Protein AF-0000000072572462 (afdb_homodimer)

Solvent-accessible surface area (backbone atoms only — not comparable to full-atom values): 9452 Å² total; per-residue (Å²): 130,77,87,57,52,70,67,59,53,49,48,51,52,50,42,37,51,51,48,55,50,46,50,53,38,51,75,69,57,54,57,63,70,60,51,45,51,53,52,50,52,44,39,50,51,51,51,51,49,49,51,48,55,39,50,52,53,48,50,50,45,71,67,38,83,78,53,85,55,40,66,61,53,48,51,51,39,51,49,62,68,60,62,120,132,77,87,56,54,70,68,59,53,49,50,51,53,49,44,37,51,51,50,54,52,46,50,52,39,50,76,70,58,54,57,64,71,59,51,45,52,53,52,50,52,45,40,50,52,50,50,51,50,46,51,48,54,38,50,52,53,49,50,50,44,71,68,39,84,79,52,84,54,40,64,61,54,47,52,51,38,52,49,64,66,59,61,120

Sequence (168 aa):
MKKYDKKMKNRLKRATGQLTGILKMMESGEECIDVVTQLTAVRSSLDSLIGLIVAENLKELLLDKEVTDKEEKLEQAIKLIIKKMKKYDKKMKNRLKRATGQLTGILKMMESGEECIDVVTQLTAVRSSLDSLIGLIVAENLKELLLDKEVTDKEEKLEQAIKLIIKK

Secondary structure (DSSP, 8-state):
--SS-HHHHHHHHHHHHHHHHHHHHHHTT--HHHHHHHHHHHHHHHHHHHHHHHHHHHHHHHH-TT-TTHHHHHHHHHHHHH--/--SS-HHHHHHHHHHHHHHHHHHHHHHTT--HHHHHHHHHHHHHHHHHHHHHHHHHHHHHHHH-TT-TTHHHHHHHHHHHHH--

Radius of gyration: 18.88 Å; Cα contacts (8 Å, |Δi|>4): 143; chains: 2; bounding box: 24×64×36 Å

InterPro domains:
  IPR003735 Metal-sensitive transcriptional repressor [PF02583] (5-81)
  IPR003735 Metal-sensitive transcriptional repressor [PTHR33677] (2-81)
  IPR038390 Metal-sensitive repressor, helix protomer superfamily [G3DSA:1.20.58.1000] (1-83)

pLDDT: mean 85.02, std 13.38, range [46.09, 98.31]

Foldseek 3Di:
DPLDDPVLVVLVVVLVVLVVVLVVCVVVPHDPVVSVVSVVVSVVSVLVSLVVSLVVQLVCLVPPPPPPPSVVSNVVSVCSNPPD/DPLDDPVLVVLVVVLVVLVVVLVVCVVVPHDPVVSVVSVVVSVVSVLVSLVVSLVVQLVCLVPPPPPPPSVVSNVVSVCSNPPD

Structure (mmCIF, N/CA/C/O backbone):
data_AF-0000000072572462-model_v1
#
loop_
_entity.id
_entity.type
_entity.pdbx_description
1 polymer 'Metal-sensing transcriptional repressor'
#
loop_
_atom_site.group_PDB
_atom_site.id
_atom_site.type_symbol
_atom_site.label_atom_id
_atom_site.label_alt_id
_atom_site.label_comp_id
_atom_site.label_asym_id
_atom_site.label_entity_id
_atom_site.label_seq_id
_atom_site.pdbx_PDB_ins_code
_atom_site.Cartn_x
_atom_site.Cartn_y
_atom_site.Cartn_z
_atom_site.occupancy
_atom_site.B_iso_or_equiv
_atom_site.auth_seq_id
_atom_site.auth_comp_id
_atom_site.auth_asym_id
_atom_site.auth_atom_id
_atom_site.pdbx_PDB_model_num
ATOM 1 N N . MET A 1 1 ? -0.914 22.984 15.383 1 46.69 1 MET A N 1
ATOM 2 C CA . MET A 1 1 ? -1.95 21.984 15.148 1 46.69 1 MET A CA 1
ATOM 3 C C . MET A 1 1 ? -1.357 20.719 14.531 1 46.69 1 MET A C 1
ATOM 5 O O . MET A 1 1 ? -0.363 20.781 13.805 1 46.69 1 MET A O 1
ATOM 9 N N . LYS A 1 2 ? -1.554 19.406 15.086 1 63.03 2 LYS A N 1
ATOM 10 C CA . LYS A 1 2 ? -0.913 18.172 14.641 1 63.03 2 LYS A CA 1
ATOM 11 C C . LYS A 1 2 ? -1.335 17.812 13.219 1 63.03 2 LYS A C 1
ATOM 13 O O . LYS A 1 2 ? -2.527 17.688 12.93 1 63.03 2 LYS A O 1
ATOM 18 N N . LYS A 1 3 ? -0.478 17.875 12.242 1 78.12 3 LYS A N 1
ATOM 19 C CA . LYS A 1 3 ? -0.687 17.688 10.805 1 78.12 3 LYS A CA 1
ATOM 20 C C . LYS A 1 3 ? -1.314 16.328 10.523 1 78.12 3 LYS A C 1
ATOM 22 O O . LYS A 1 3 ? -2.199 16.203 9.672 1 78.12 3 LYS A O 1
ATOM 27 N N . TYR A 1 4 ? -1.028 15.43 11.516 1 90 4 TYR A N 1
ATOM 28 C CA . TYR A 1 4 ? -1.534 14.078 11.352 1 90 4 TYR A CA 1
ATOM 29 C C . TYR A 1 4 ? -2.242 13.602 12.617 1 90 4 TYR A C 1
ATOM 31 O O . TYR A 1 4 ? -1.643 13.555 13.688 1 90 4 TYR A O 1
ATOM 39 N N . ASP A 1 5 ? -3.451 13.297 12.438 1 88.81 5 ASP A N 1
ATOM 40 C CA . ASP A 1 5 ? -4.168 12.859 13.633 1 88.81 5 ASP A CA 1
ATOM 41 C C . ASP A 1 5 ? -3.869 11.398 13.953 1 88.81 5 ASP A C 1
ATOM 43 O O . ASP A 1 5 ? -3.176 10.719 13.188 1 88.81 5 ASP A O 1
ATOM 47 N N . LYS A 1 6 ? -4.281 10.922 15.125 1 93.94 6 LYS A N 1
ATOM 48 C CA . LYS A 1 6 ? -4.02 9.578 15.625 1 93.94 6 LYS A CA 1
ATOM 49 C C . LYS A 1 6 ? -4.605 8.516 14.703 1 93.94 6 LYS A C 1
ATOM 51 O O . LYS A 1 6 ? -4.012 7.449 14.516 1 93.94 6 LYS A O 1
ATOM 56 N N . LYS A 1 7 ? -5.73 8.797 14.133 1 93.81 7 LYS A N 1
ATOM 57 C CA . LYS A 1 7 ? -6.398 7.859 13.234 1 93.81 7 LYS A CA 1
ATOM 58 C C . LYS A 1 7 ? -5.547 7.578 12 1 93.81 7 LYS A C 1
ATOM 60 O O . LYS A 1 7 ? -5.449 6.434 11.555 1 93.81 7 LYS A O 1
ATOM 65 N N . MET A 1 8 ? -4.965 8.617 11.5 1 95.12 8 MET A N 1
ATOM 66 C CA . MET A 1 8 ? -4.109 8.461 10.328 1 95.12 8 MET A CA 1
ATOM 67 C C . MET A 1 8 ? -2.902 7.582 10.648 1 95.12 8 MET A C 1
ATOM 69 O O . MET A 1 8 ? -2.545 6.703 9.859 1 95.12 8 MET A O 1
ATOM 73 N N . LYS A 1 9 ? -2.307 7.836 11.758 1 96.62 9 LYS A N 1
ATOM 74 C CA . LYS A 1 9 ? -1.146 7.051 12.172 1 96.62 9 LYS A CA 1
ATOM 75 C C . LYS A 1 9 ? -1.525 5.594 12.414 1 96.62 9 LYS A C 1
ATOM 77 O O . LYS A 1 9 ? -0.786 4.684 12.039 1 96.62 9 LYS A O 1
ATOM 82 N N . ASN A 1 10 ? -2.682 5.402 13 1 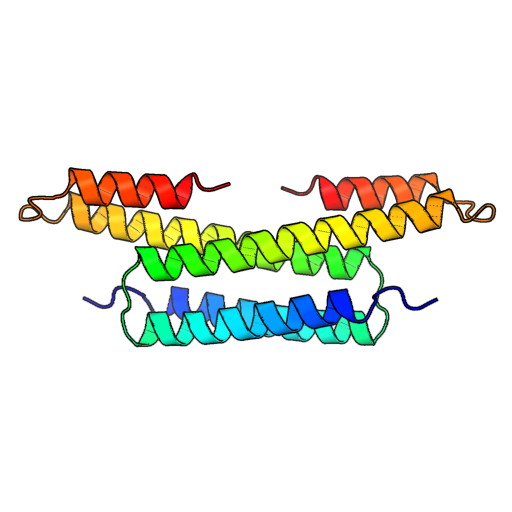96.56 10 ASN A N 1
ATOM 83 C CA . ASN A 1 10 ? -3.162 4.047 13.258 1 96.56 10 ASN A CA 1
ATOM 84 C C . ASN A 1 10 ? -3.416 3.289 11.961 1 96.56 10 ASN A C 1
ATOM 86 O O . ASN A 1 10 ? -3.209 2.076 11.891 1 96.56 10 ASN A O 1
ATOM 90 N N . ARG A 1 11 ? -3.871 3.967 10.969 1 95.81 11 ARG A N 1
ATOM 91 C CA . ARG A 1 11 ? -4.07 3.348 9.664 1 95.81 11 ARG A CA 1
ATOM 92 C C . ARG A 1 11 ? -2.756 2.812 9.109 1 95.81 11 ARG A C 1
ATOM 94 O O . ARG A 1 11 ? -2.713 1.709 8.555 1 95.81 11 ARG A O 1
ATOM 101 N N . LEU A 1 12 ? -1.728 3.576 9.227 1 97 12 LEU A N 1
ATOM 102 C CA . LEU A 1 12 ? -0.416 3.166 8.734 1 97 12 LEU A CA 1
ATOM 103 C C . LEU A 1 12 ? 0.093 1.948 9.5 1 97 12 LEU A C 1
ATOM 105 O O . LEU A 1 12 ? 0.666 1.032 8.906 1 97 12 LEU A O 1
ATOM 109 N N . LYS A 1 13 ? -0.163 1.993 10.82 1 97.5 13 LYS A N 1
ATOM 110 C CA . LYS A 1 13 ? 0.249 0.851 11.633 1 97.5 13 LYS A CA 1
ATOM 111 C C . LYS A 1 13 ? -0.478 -0.42 11.195 1 97.5 13 LYS A C 1
ATOM 113 O O . LYS A 1 13 ? 0.132 -1.486 11.094 1 97.5 13 LYS A O 1
ATOM 118 N N . ARG A 1 14 ? -1.692 -0.253 10.945 1 97.62 14 ARG A N 1
ATOM 119 C CA . ARG A 1 14 ? -2.479 -1.395 10.484 1 97.62 14 ARG A CA 1
ATOM 120 C C . ARG A 1 14 ? -1.983 -1.895 9.133 1 97.62 14 ARG A C 1
ATOM 122 O O . ARG A 1 14 ? -1.85 -3.102 8.922 1 97.62 14 ARG A O 1
ATOM 129 N N . ALA A 1 15 ? -1.751 -0.966 8.25 1 98.12 15 ALA A N 1
ATOM 130 C CA . ALA A 1 15 ? -1.249 -1.338 6.926 1 98.12 15 ALA A CA 1
ATOM 131 C C . ALA A 1 15 ? 0.079 -2.082 7.035 1 98.12 15 ALA A C 1
ATOM 133 O O . ALA A 1 15 ? 0.303 -3.07 6.332 1 98.12 15 ALA A O 1
ATOM 134 N N . THR A 1 16 ? 0.93 -1.598 7.914 1 97.94 16 THR A N 1
ATOM 135 C CA . THR A 1 16 ? 2.221 -2.236 8.148 1 97.94 16 THR A CA 1
ATOM 136 C C . THR A 1 16 ? 2.033 -3.66 8.656 1 97.94 16 THR A C 1
ATOM 138 O O . THR A 1 16 ? 2.686 -4.59 8.18 1 97.94 16 THR A O 1
ATOM 141 N N . GLY A 1 17 ? 1.167 -3.807 9.57 1 97.44 17 GLY A N 1
ATOM 142 C CA . GLY A 1 17 ? 0.862 -5.137 10.078 1 97.44 17 GLY A CA 1
ATOM 143 C C . GLY A 1 17 ? 0.32 -6.07 9.016 1 97.44 17 GLY A C 1
ATOM 144 O O . GLY A 1 17 ? 0.687 -7.246 8.977 1 97.44 17 GLY A O 1
ATOM 145 N N . GLN A 1 18 ? -0.57 -5.531 8.172 1 98.12 18 GLN A N 1
ATOM 146 C CA . GLN A 1 18 ? -1.136 -6.332 7.094 1 98.12 18 GLN A CA 1
ATOM 147 C C . GLN A 1 18 ? -0.049 -6.809 6.133 1 98.12 18 GLN A C 1
ATOM 149 O O . GLN A 1 18 ? -0.062 -7.957 5.691 1 98.12 18 GLN A O 1
ATOM 154 N N . LEU A 1 19 ? 0.918 -5.953 5.84 1 98.31 19 LEU A N 1
ATOM 155 C CA . LEU A 1 19 ? 1.994 -6.328 4.926 1 98.31 19 LEU A CA 1
ATOM 156 C C . LEU A 1 19 ? 2.855 -7.434 5.527 1 98.31 19 LEU A C 1
ATOM 158 O O . LEU A 1 19 ? 3.291 -8.344 4.812 1 98.31 19 LEU A O 1
ATOM 162 N N . THR A 1 20 ? 3.088 -7.348 6.82 1 97.5 20 THR A N 1
ATOM 163 C CA . THR A 1 20 ? 3.822 -8.398 7.516 1 97.5 20 THR A CA 1
ATOM 164 C C . THR A 1 20 ? 3.08 -9.734 7.418 1 97.5 20 THR A C 1
ATOM 166 O O . THR A 1 20 ? 3.695 -10.773 7.188 1 97.5 20 THR A O 1
ATOM 169 N N . GLY A 1 21 ? 1.803 -9.617 7.602 1 97.56 21 GLY A N 1
ATOM 170 C CA . GLY A 1 21 ? 0.978 -10.797 7.445 1 97.56 21 GLY A CA 1
ATOM 171 C C . GLY A 1 21 ? 1.027 -11.383 6.043 1 97.56 21 GLY A C 1
ATOM 172 O O . GLY A 1 21 ? 1.093 -12.602 5.871 1 97.56 21 GLY A O 1
ATOM 173 N N . ILE A 1 22 ? 1.009 -10.562 5.098 1 98.19 22 ILE A N 1
ATOM 174 C CA . ILE A 1 22 ? 1.048 -10.992 3.701 1 98.19 22 ILE A CA 1
ATOM 175 C C . ILE A 1 22 ? 2.377 -11.688 3.412 1 98.19 22 ILE A C 1
ATOM 177 O O . ILE A 1 22 ? 2.418 -12.695 2.699 1 98.19 22 ILE A O 1
ATOM 181 N N . LEU A 1 23 ? 3.445 -11.117 3.926 1 97.5 23 LEU A N 1
ATOM 182 C CA . LEU A 1 23 ? 4.754 -11.742 3.766 1 97.5 23 LEU A CA 1
ATOM 183 C C . LEU A 1 23 ? 4.738 -13.172 4.281 1 97.5 23 LEU A C 1
ATOM 185 O O . LEU A 1 23 ? 5.246 -14.086 3.621 1 97.5 23 LEU A O 1
ATOM 189 N N . LYS A 1 24 ? 4.152 -13.398 5.43 1 97.38 24 LYS A N 1
ATOM 190 C CA . LYS A 1 24 ? 4.027 -14.734 6 1 97.38 24 LYS A CA 1
ATOM 191 C C . LYS A 1 24 ? 3.201 -15.641 5.094 1 97.38 24 LYS A C 1
ATOM 193 O O . LYS A 1 24 ? 3.52 -16.828 4.93 1 97.38 24 LYS A O 1
ATOM 198 N N . MET A 1 25 ? 2.123 -15.047 4.535 1 96.25 25 MET A N 1
ATOM 199 C CA . MET A 1 25 ? 1.295 -15.797 3.592 1 96.25 25 MET A CA 1
ATOM 200 C C . MET A 1 25 ? 2.117 -16.25 2.395 1 96.25 25 MET A C 1
ATOM 202 O O . MET A 1 25 ? 1.979 -17.391 1.943 1 96.25 25 MET A O 1
ATOM 206 N N . MET A 1 26 ? 2.955 -15.422 1.888 1 95.31 26 MET A N 1
ATOM 207 C CA . MET A 1 26 ? 3.789 -15.742 0.734 1 95.31 26 MET A CA 1
ATOM 208 C C . MET A 1 26 ? 4.816 -16.812 1.087 1 95.31 26 MET A C 1
ATOM 210 O O . MET A 1 26 ? 5.066 -17.719 0.297 1 95.31 26 MET A O 1
ATOM 214 N N . GLU A 1 27 ? 5.395 -16.703 2.258 1 95 27 GLU A N 1
ATOM 215 C CA . GLU A 1 27 ? 6.391 -17.656 2.715 1 95 27 GLU A CA 1
ATOM 216 C C . GLU A 1 27 ? 5.777 -19.047 2.904 1 95 27 GLU A C 1
ATOM 218 O O . GLU A 1 27 ? 6.438 -20.062 2.674 1 95 27 GLU A O 1
ATOM 223 N N . SER A 1 28 ? 4.5 -19.062 3.25 1 95.31 28 SER A N 1
ATOM 224 C CA . SER A 1 28 ? 3.785 -20.312 3.475 1 95.31 28 SER A CA 1
ATOM 225 C C . SER A 1 28 ? 3.193 -20.844 2.176 1 95.31 28 SER A C 1
ATOM 227 O O . SER A 1 28 ? 2.529 -21.891 2.176 1 95.31 28 SER A O 1
ATOM 229 N N . GLY A 1 29 ? 3.301 -20.094 1.121 1 91.19 29 GLY A N 1
ATOM 230 C CA . GLY A 1 29 ? 2.838 -20.547 -0.186 1 91.19 29 GLY A CA 1
ATOM 231 C C . GLY A 1 29 ? 1.33 -20.484 -0.336 1 91.19 29 GLY A C 1
ATOM 232 O O . GLY A 1 29 ? 0.731 -21.359 -0.971 1 91.19 29 GLY A O 1
ATOM 233 N N . GLU A 1 30 ? 0.696 -19.531 0.33 1 92.31 30 GLU A N 1
ATOM 234 C CA . GLU A 1 30 ? -0.75 -19.375 0.228 1 92.31 30 GLU A CA 1
ATOM 235 C C . GLU A 1 30 ? -1.172 -19.062 -1.207 1 92.31 30 GLU A C 1
ATOM 237 O O . GLU A 1 30 ? -0.352 -18.641 -2.021 1 92.31 30 GLU A O 1
ATOM 242 N N . GLU A 1 31 ? -2.408 -19.281 -1.521 1 88.19 31 GLU A N 1
ATOM 243 C CA . GLU A 1 31 ? -2.939 -19.094 -2.869 1 88.19 31 GLU A CA 1
ATOM 244 C C . GLU A 1 31 ? -2.861 -17.641 -3.303 1 88.19 31 GLU A C 1
ATOM 246 O O . GLU A 1 31 ? -3.094 -16.734 -2.502 1 88.19 31 GLU A O 1
ATOM 251 N N . CYS A 1 32 ? -2.625 -17.484 -4.527 1 88.06 32 CYS A N 1
ATOM 252 C CA . CYS A 1 32 ? -2.412 -16.172 -5.121 1 88.06 32 CYS A CA 1
ATOM 253 C C . CYS A 1 32 ? -3.629 -15.281 -4.918 1 88.06 32 CYS A C 1
ATOM 255 O O . CYS A 1 32 ? -3.488 -14.086 -4.656 1 88.06 32 CYS A O 1
ATOM 257 N N . ILE A 1 33 ? -4.812 -15.898 -5.035 1 87.12 33 ILE A N 1
ATOM 258 C CA . ILE A 1 33 ? -6.027 -15.094 -4.93 1 87.12 33 ILE A CA 1
ATOM 259 C C . ILE A 1 33 ? -6.109 -14.469 -3.541 1 87.12 33 ILE A C 1
ATOM 261 O O . ILE A 1 33 ? -6.516 -13.312 -3.398 1 87.12 33 ILE A O 1
ATOM 265 N N . ASP A 1 34 ? -5.738 -15.148 -2.555 1 91.12 34 ASP A N 1
ATOM 266 C CA . ASP A 1 34 ? -5.766 -14.633 -1.187 1 91.12 34 ASP A CA 1
ATOM 267 C C . ASP A 1 34 ? -4.711 -13.555 -0.983 1 91.12 34 ASP A C 1
ATOM 269 O O . ASP A 1 34 ? -4.992 -12.5 -0.4 1 91.12 34 ASP A O 1
ATOM 273 N N . VAL A 1 35 ? -3.525 -13.797 -1.47 1 94.94 35 VAL A N 1
ATOM 274 C CA . VAL A 1 35 ? -2.422 -12.852 -1.338 1 94.94 35 VAL A CA 1
ATOM 275 C C . VAL A 1 35 ? -2.764 -11.555 -2.064 1 94.94 35 VAL A C 1
ATOM 277 O O . VAL A 1 35 ? -2.627 -10.461 -1.5 1 94.94 35 VAL A O 1
ATOM 280 N N . VAL A 1 36 ? -3.285 -11.664 -3.24 1 93.75 36 VAL A N 1
ATOM 281 C CA . VAL A 1 36 ? -3.617 -10.5 -4.055 1 93.75 36 VAL A CA 1
ATOM 282 C C . VAL A 1 36 ? -4.762 -9.727 -3.402 1 93.75 36 VAL A C 1
ATOM 284 O O . VAL A 1 36 ? -4.754 -8.492 -3.389 1 93.75 36 VAL A O 1
ATOM 287 N N . THR A 1 37 ? -5.656 -10.445 -2.873 1 93.75 37 THR A N 1
ATOM 288 C CA . THR A 1 37 ? -6.781 -9.805 -2.205 1 93.75 37 THR A CA 1
ATOM 289 C C . THR A 1 37 ? -6.301 -8.945 -1.036 1 93.75 37 THR A C 1
ATOM 291 O O . THR A 1 37 ? -6.711 -7.793 -0.895 1 93.75 37 THR A O 1
ATOM 294 N N . GLN A 1 38 ? -5.438 -9.453 -0.271 1 96.62 38 GLN A N 1
ATOM 295 C CA . GLN A 1 38 ? -4.926 -8.711 0.877 1 96.62 38 GLN A CA 1
ATOM 296 C C . GLN A 1 38 ? -4.051 -7.543 0.432 1 96.62 38 GLN A C 1
ATOM 298 O O . GLN A 1 38 ? -4.09 -6.465 1.034 1 96.62 38 GLN A O 1
ATOM 303 N N . LEU A 1 39 ? -3.227 -7.75 -0.602 1 96.88 39 LEU A N 1
ATOM 304 C CA . LEU A 1 39 ? -2.426 -6.66 -1.147 1 96.88 39 LEU A CA 1
ATOM 305 C C . LEU A 1 39 ? -3.316 -5.52 -1.63 1 96.88 39 LEU A C 1
ATOM 307 O O . LEU A 1 39 ? -3.016 -4.348 -1.39 1 96.88 39 LEU A O 1
ATOM 311 N N . THR A 1 40 ? -4.398 -5.871 -2.258 1 95.56 40 THR A N 1
ATOM 312 C CA . THR A 1 40 ? -5.328 -4.871 -2.773 1 95.56 40 THR A CA 1
ATOM 313 C C . THR A 1 40 ? -5.969 -4.09 -1.632 1 95.56 40 THR A C 1
ATOM 315 O O . THR A 1 40 ? -6.184 -2.881 -1.743 1 95.56 40 THR A O 1
ATOM 318 N N . ALA A 1 41 ? -6.258 -4.758 -0.574 1 95.94 41 ALA A N 1
ATOM 319 C CA . ALA A 1 41 ? -6.812 -4.098 0.604 1 95.94 41 ALA A CA 1
ATOM 320 C C . ALA A 1 41 ? -5.84 -3.064 1.166 1 95.94 41 ALA A C 1
ATOM 322 O O . ALA A 1 41 ? -6.234 -1.94 1.487 1 95.94 41 ALA A O 1
ATOM 323 N N . VAL A 1 42 ? -4.555 -3.414 1.271 1 97.62 42 VAL A N 1
ATOM 324 C CA . VAL A 1 42 ? -3.557 -2.479 1.776 1 97.62 42 VAL A CA 1
ATOM 325 C C . VAL A 1 42 ? -3.424 -1.298 0.817 1 97.62 42 VAL A C 1
ATOM 327 O O . VAL A 1 42 ? -3.402 -0.141 1.244 1 97.62 42 VAL A O 1
ATOM 330 N N . ARG A 1 43 ? -3.35 -1.598 -0.414 1 95.75 43 ARG A N 1
ATOM 331 C CA . ARG A 1 43 ? -3.227 -0.573 -1.446 1 95.75 43 ARG A CA 1
ATOM 332 C C . ARG A 1 43 ? -4.387 0.415 -1.377 1 95.75 43 ARG A C 1
ATOM 334 O O . ARG A 1 43 ? -4.18 1.629 -1.427 1 95.75 43 ARG A O 1
ATOM 341 N N . SER A 1 44 ? -5.57 -0.072 -1.244 1 94.75 44 SER A N 1
ATOM 342 C CA . SER A 1 44 ? -6.762 0.766 -1.146 1 94.75 44 SER A CA 1
ATOM 343 C C . SER A 1 44 ? -6.734 1.616 0.12 1 94.75 44 SER A C 1
ATOM 345 O O . SER A 1 44 ? -7.145 2.779 0.101 1 94.75 44 SER A O 1
ATOM 347 N N . SER A 1 45 ? -6.316 0.996 1.162 1 95.88 45 SER A N 1
ATOM 348 C CA . SER A 1 45 ? -6.18 1.718 2.422 1 95.88 45 SER A CA 1
ATOM 349 C C . SER A 1 45 ? -5.215 2.891 2.283 1 95.88 45 SER A C 1
ATOM 351 O O . SER A 1 45 ? -5.496 3.992 2.762 1 95.88 45 SER A O 1
ATOM 353 N N . LEU A 1 46 ? -4.121 2.684 1.646 1 96.5 46 LEU A N 1
ATOM 354 C CA . LEU A 1 46 ? -3.141 3.744 1.433 1 96.5 46 LEU A CA 1
ATOM 355 C C . LEU A 1 46 ? -3.709 4.836 0.533 1 96.5 46 LEU A C 1
ATOM 357 O O . LEU A 1 46 ? -3.484 6.023 0.774 1 96.5 46 LEU A O 1
ATOM 361 N N . ASP A 1 47 ? -4.453 4.434 -0.455 1 93 47 ASP A N 1
ATOM 362 C CA . ASP A 1 47 ? -5.121 5.398 -1.325 1 93 47 ASP A CA 1
ATOM 363 C C . ASP A 1 47 ? -6.051 6.305 -0.526 1 93 47 ASP A C 1
ATOM 365 O O . ASP A 1 47 ? -6.031 7.527 -0.696 1 93 47 ASP A O 1
ATOM 369 N N . SER A 1 48 ? -6.785 5.734 0.292 1 93.56 48 SER A N 1
ATOM 370 C CA . SER A 1 48 ? -7.719 6.48 1.126 1 93.56 48 SER A CA 1
ATOM 371 C C . SER A 1 48 ? -6.988 7.434 2.061 1 93.56 48 SER A C 1
ATOM 373 O O . SER A 1 48 ? -7.426 8.57 2.266 1 93.56 48 SER A O 1
ATOM 375 N N . LEU A 1 49 ? -5.934 6.965 2.635 1 94.88 49 LEU A N 1
ATOM 376 C CA . LEU A 1 49 ? -5.145 7.797 3.537 1 94.88 49 LEU A CA 1
ATOM 377 C C . LEU A 1 49 ? -4.539 8.984 2.793 1 94.88 49 LEU A C 1
ATOM 379 O O . LEU A 1 49 ? -4.566 10.109 3.289 1 94.88 49 LEU A O 1
ATOM 383 N N . ILE A 1 50 ? -4.008 8.742 1.629 1 93.69 50 ILE A N 1
ATOM 384 C CA . ILE A 1 50 ? -3.461 9.797 0.788 1 93.69 50 ILE A CA 1
ATOM 385 C C . ILE A 1 50 ? -4.535 10.852 0.521 1 93.69 50 ILE A C 1
ATOM 387 O O . ILE A 1 50 ? -4.301 12.047 0.712 1 93.69 50 ILE A O 1
ATOM 391 N N . GLY A 1 51 ? -5.664 10.422 0.152 1 91.19 51 GLY A N 1
ATOM 392 C CA . GLY A 1 51 ? -6.777 11.328 -0.078 1 91.19 51 GLY A CA 1
ATOM 393 C C . GLY A 1 51 ? -7.133 12.156 1.141 1 91.19 51 GLY A C 1
ATOM 394 O O . GLY A 1 51 ? -7.387 13.359 1.029 1 91.19 51 GLY A O 1
ATOM 395 N N . LEU A 1 52 ? -7.16 11.5 2.205 1 90.06 52 LEU A N 1
ATOM 396 C CA . LEU A 1 52 ? -7.504 12.172 3.455 1 90.06 52 LEU A CA 1
ATOM 397 C C . LEU A 1 52 ? -6.469 13.234 3.805 1 90.06 52 LEU A C 1
ATOM 399 O O . LEU A 1 52 ? -6.828 14.359 4.172 1 90.06 52 LEU A O 1
ATOM 403 N N . ILE A 1 53 ? -5.238 12.93 3.746 1 90.81 53 ILE A N 1
ATOM 404 C CA . ILE A 1 53 ? -4.164 13.867 4.059 1 90.81 53 ILE A CA 1
ATOM 405 C C . ILE A 1 53 ? -4.246 15.07 3.131 1 90.81 53 ILE A C 1
ATOM 407 O O . ILE A 1 53 ? -4.141 16.219 3.578 1 90.81 53 ILE A O 1
ATOM 411 N N . VAL A 1 54 ? -4.469 14.844 1.904 1 88.06 54 VAL A N 1
ATOM 412 C CA . VAL A 1 54 ? -4.574 15.914 0.919 1 88.06 54 VAL A CA 1
ATOM 413 C C . VAL A 1 54 ? -5.789 16.781 1.227 1 88.06 54 VAL A C 1
ATOM 415 O O . VAL A 1 54 ? -5.707 18.016 1.198 1 88.06 54 VAL A O 1
ATOM 418 N N . ALA A 1 55 ? -6.879 16.141 1.529 1 85.5 55 ALA A N 1
ATOM 419 C CA . ALA A 1 55 ? -8.117 16.859 1.844 1 85.5 55 ALA A CA 1
ATOM 420 C C . ALA A 1 55 ? -7.938 17.75 3.07 1 85.5 55 ALA A C 1
ATOM 422 O O . ALA A 1 55 ? -8.359 18.906 3.07 1 85.5 55 ALA A O 1
ATOM 423 N N . GLU A 1 56 ? -7.32 17.25 4.062 1 83.94 56 GLU A N 1
ATOM 424 C CA . GLU A 1 56 ? -7.109 18 5.293 1 83.94 56 GLU A CA 1
ATOM 425 C C . GLU A 1 56 ? -6.18 19.188 5.059 1 83.94 56 GLU A C 1
ATOM 427 O O . GLU A 1 56 ? -6.395 20.266 5.605 1 83.94 56 GLU A O 1
ATOM 432 N N . ASN A 1 57 ? -5.156 18.984 4.352 1 80.19 57 ASN A N 1
ATOM 433 C CA . ASN A 1 57 ? -4.25 20.062 4.008 1 80.19 57 ASN A CA 1
ATOM 434 C C . ASN A 1 57 ? -4.961 21.156 3.223 1 80.19 57 ASN A C 1
ATOM 436 O O . ASN A 1 57 ? -4.758 22.344 3.479 1 80.19 57 ASN A O 1
ATOM 440 N N . LEU A 1 58 ? -5.738 20.766 2.275 1 80.12 58 LEU A N 1
ATOM 441 C CA . LEU A 1 58 ? -6.516 21.719 1.48 1 80.12 58 LEU A CA 1
ATOM 442 C C . LEU A 1 58 ? -7.484 22.5 2.359 1 80.12 58 LEU A C 1
ATOM 444 O O . LEU A 1 58 ? -7.641 23.703 2.195 1 80.12 58 LEU A O 1
ATOM 448 N N . LYS A 1 59 ? -8.117 21.859 3.186 1 81.81 59 LYS A N 1
ATOM 449 C CA . LYS A 1 59 ? -9.031 22.5 4.121 1 81.81 59 LYS A CA 1
ATOM 450 C C . LYS A 1 59 ? -8.32 23.562 4.953 1 81.81 59 LYS A C 1
ATOM 452 O O . LYS A 1 59 ? -8.828 24.672 5.121 1 81.81 59 LYS A O 1
ATOM 457 N N . GLU A 1 60 ? -7.195 23.219 5.48 1 79.25 60 GLU A N 1
ATOM 458 C CA . GLU A 1 60 ? -6.41 24.156 6.281 1 79.25 60 GLU A CA 1
ATOM 459 C C . GLU A 1 60 ? -6 25.375 5.461 1 79.25 60 GLU A C 1
ATOM 461 O O . GLU A 1 60 ? -6.012 26.5 5.969 1 79.25 60 GLU A O 1
ATOM 466 N N . LEU A 1 61 ? -5.609 25.172 4.262 1 76.19 61 LEU A N 1
ATOM 467 C CA . LEU A 1 61 ? -5.238 26.25 3.359 1 76.19 61 LEU A CA 1
ATOM 468 C C . LEU A 1 61 ? -6.426 27.172 3.098 1 76.19 61 LEU A C 1
ATOM 470 O O . LEU A 1 61 ? -6.273 28.391 3.064 1 76.19 61 LEU A O 1
ATOM 474 N N . LEU A 1 62 ? -7.539 26.609 2.898 1 78.38 62 LEU A N 1
ATOM 475 C CA . LEU A 1 62 ? -8.734 27.359 2.561 1 78.38 62 LEU A CA 1
ATOM 476 C C . LEU A 1 62 ? -9.242 28.141 3.77 1 78.38 62 LEU A C 1
ATOM 478 O O . LEU A 1 62 ? -9.789 29.234 3.623 1 78.38 62 LEU A O 1
ATOM 482 N N . LEU A 1 63 ? -9 27.625 4.867 1 77.94 63 LEU A N 1
ATOM 483 C CA . LEU A 1 63 ? -9.531 28.234 6.082 1 77.94 63 LEU A CA 1
ATOM 484 C C . LEU A 1 63 ? -8.547 29.25 6.656 1 77.94 63 LEU A C 1
ATOM 486 O O . LEU A 1 63 ? -8.938 30.141 7.406 1 77.94 63 LEU A O 1
ATOM 490 N N . ASP A 1 64 ? -7.246 28.984 6.297 1 70.94 64 ASP A N 1
ATOM 491 C CA . ASP A 1 64 ? -6.25 29.922 6.828 1 70.94 64 ASP A CA 1
ATOM 492 C C . ASP A 1 64 ? -6.211 31.203 6.016 1 70.94 64 ASP A C 1
ATOM 494 O O . ASP A 1 64 ? -5.844 31.188 4.836 1 70.94 64 ASP A O 1
ATOM 498 N N . LYS A 1 65 ? -6.836 32.25 6.402 1 68.06 65 LYS A N 1
ATOM 499 C CA . LYS A 1 65 ? -6.961 33.594 5.809 1 68.06 65 LYS A CA 1
ATOM 500 C C . LYS A 1 65 ? -5.594 34.25 5.613 1 68.06 65 LYS A C 1
ATOM 502 O O . LYS A 1 65 ? -5.453 35.156 4.824 1 68.06 65 LYS A O 1
ATOM 507 N N . GLU A 1 66 ? -4.598 33.719 6.309 1 66.38 66 GLU A N 1
ATOM 508 C CA . GLU A 1 66 ? -3.299 34.375 6.273 1 66.38 66 GLU A CA 1
ATOM 509 C C . GLU A 1 66 ? -2.365 33.719 5.27 1 66.38 66 GLU A C 1
ATOM 511 O O . GLU A 1 66 ? -1.229 34.156 5.082 1 66.38 66 GLU A O 1
ATOM 516 N N . VAL A 1 67 ? -2.967 32.688 4.719 1 62.97 67 VAL A N 1
ATOM 517 C CA . VAL A 1 67 ? -2.041 31.984 3.842 1 62.97 67 VAL A CA 1
ATOM 518 C C . VAL A 1 67 ? -1.882 32.75 2.529 1 62.97 67 VAL A C 1
ATOM 520 O O . VAL A 1 67 ? -2.861 32.969 1.819 1 62.97 67 VAL A O 1
ATOM 523 N N . THR A 1 68 ? -0.778 33.375 2.375 1 64.44 68 THR A N 1
ATOM 524 C CA . THR A 1 68 ? -0.467 34.188 1.205 1 64.44 68 THR A CA 1
ATOM 525 C C . THR A 1 68 ? -0.136 33.312 0.004 1 64.44 68 THR A C 1
ATOM 527 O O . THR A 1 68 ? -0.194 33.781 -1.141 1 64.44 68 THR A O 1
ATOM 530 N N . ASP A 1 69 ? 0.149 32.031 0.324 1 66.88 69 ASP A N 1
ATOM 531 C CA . ASP A 1 69 ? 0.583 31.172 -0.771 1 66.88 69 ASP A CA 1
ATOM 532 C C . ASP A 1 69 ? -0.414 30.031 -1.006 1 66.88 69 ASP A C 1
ATOM 534 O O . ASP A 1 69 ? -0.018 28.906 -1.263 1 66.88 69 ASP A O 1
ATOM 538 N N . LYS A 1 70 ? -1.742 30.406 -0.868 1 72.25 70 LYS A N 1
ATOM 539 C CA . LYS A 1 70 ? -2.838 29.453 -0.982 1 72.25 70 LYS A CA 1
ATOM 540 C C . LYS A 1 70 ? -2.793 28.719 -2.322 1 72.25 70 LYS A C 1
ATOM 542 O O . LYS A 1 70 ? -2.992 27.5 -2.381 1 72.25 70 LYS A O 1
ATOM 547 N N . GLU A 1 71 ? -2.438 29.484 -3.318 1 70.06 71 GLU A N 1
ATOM 548 C CA . GLU A 1 71 ? -2.426 28.922 -4.664 1 70.06 71 GLU A CA 1
ATOM 549 C C . GLU A 1 71 ? -1.364 27.844 -4.797 1 70.06 71 GLU A C 1
ATOM 551 O O . GLU A 1 71 ? -1.629 26.766 -5.352 1 70.06 71 GLU A O 1
ATOM 556 N N . GLU A 1 72 ? -0.148 28.109 -4.324 1 71.69 72 GLU A N 1
ATOM 557 C CA . GLU A 1 72 ? 0.949 27.156 -4.418 1 71.69 72 GLU A CA 1
ATOM 558 C C . GLU A 1 72 ? 0.638 25.875 -3.637 1 71.69 72 GLU A C 1
ATOM 560 O O . GLU A 1 72 ? 0.902 24.781 -4.113 1 71.69 72 GLU A O 1
ATOM 565 N N . LYS A 1 73 ? 0.122 26.109 -2.502 1 69.75 73 LYS A N 1
ATOM 566 C CA . LYS A 1 73 ? -0.196 24.969 -1.656 1 69.75 73 LYS A CA 1
ATOM 567 C C . LYS A 1 73 ? -1.321 24.125 -2.262 1 69.75 73 LYS A C 1
ATOM 569 O O . LYS A 1 73 ? -1.292 22.906 -2.197 1 69.75 73 LYS A O 1
ATOM 574 N N . LEU A 1 74 ? -2.326 24.812 -2.885 1 72 74 LEU A N 1
ATOM 575 C CA . LEU A 1 74 ? -3.416 24.141 -3.58 1 72 74 LEU A CA 1
ATOM 576 C C . LEU A 1 74 ? -2.891 23.328 -4.758 1 72 74 LEU A C 1
ATOM 578 O O . LEU A 1 74 ? -3.312 22.188 -4.969 1 72 74 LEU A O 1
ATOM 582 N N . GLU A 1 75 ? -2.021 23.875 -5.469 1 73.19 75 GLU A N 1
ATOM 583 C CA . GLU A 1 75 ? -1.423 23.172 -6.605 1 73.19 75 GLU A CA 1
ATOM 584 C C . GLU A 1 75 ? -0.655 21.938 -6.156 1 73.19 75 GLU A C 1
ATOM 586 O O . GLU A 1 75 ? -0.713 20.891 -6.809 1 73.19 75 GLU A O 1
ATOM 591 N N . GLN A 1 76 ? -0.025 22.094 -5.07 1 70.25 76 GLN A N 1
ATOM 592 C CA . GLN A 1 76 ? 0.71 20.953 -4.52 1 70.25 76 GLN A CA 1
ATOM 593 C C . GLN A 1 76 ? -0.239 19.844 -4.098 1 70.25 76 GLN A C 1
ATOM 595 O O . GLN A 1 76 ? 0.034 18.672 -4.34 1 70.25 76 GLN A O 1
ATOM 600 N N . ALA A 1 77 ? -1.295 20.234 -3.5 1 71.19 77 ALA A N 1
ATOM 601 C CA . ALA A 1 77 ? -2.297 19.266 -3.074 1 71.19 77 ALA A CA 1
ATOM 602 C C . ALA A 1 77 ? -2.893 18.531 -4.273 1 71.19 77 ALA A C 1
ATOM 604 O O . ALA A 1 77 ? -3.037 17.297 -4.25 1 71.19 77 ALA A O 1
ATOM 605 N N . ILE A 1 78 ? -3.178 19.234 -5.301 1 73.69 78 ILE A N 1
ATOM 606 C CA . ILE A 1 78 ? -3.748 18.688 -6.523 1 73.69 78 ILE A CA 1
ATOM 607 C C . ILE A 1 78 ? -2.762 17.703 -7.156 1 73.69 78 ILE A C 1
ATOM 609 O O . ILE A 1 78 ? -3.152 16.625 -7.602 1 73.69 78 ILE A O 1
ATOM 613 N N . LYS A 1 79 ? -1.537 18.016 -7.062 1 71.44 79 LYS A N 1
ATOM 614 C CA . LYS A 1 79 ? -0.496 17.156 -7.617 1 71.44 79 LYS A CA 1
ATOM 615 C C . LYS A 1 79 ? -0.429 15.828 -6.875 1 71.44 79 LYS A C 1
ATOM 617 O O . LYS A 1 79 ? -0.24 14.781 -7.488 1 71.44 79 LYS A O 1
ATOM 622 N N . LEU A 1 80 ? -0.652 15.906 -5.668 1 66.44 80 LEU A N 1
ATOM 623 C CA . LEU A 1 80 ? -0.582 14.719 -4.828 1 66.44 80 LEU A CA 1
ATOM 624 C C . LEU A 1 80 ? -1.764 13.789 -5.102 1 66.44 80 LEU A C 1
ATOM 626 O O . LEU A 1 80 ? -1.641 12.57 -4.984 1 66.44 80 LEU A O 1
ATOM 630 N N . ILE A 1 81 ? -2.828 14.43 -5.398 1 67.88 81 ILE A N 1
ATOM 631 C CA . ILE A 1 81 ? -4.051 13.672 -5.648 1 67.88 81 ILE A CA 1
ATOM 632 C C . ILE A 1 81 ? -3.98 13.023 -7.031 1 67.88 81 ILE A C 1
ATOM 634 O O . ILE A 1 81 ? -4.395 11.875 -7.211 1 67.88 81 ILE A O 1
ATOM 638 N N . ILE A 1 82 ? -3.482 13.695 -7.977 1 61.44 82 ILE A N 1
ATOM 639 C CA . ILE A 1 82 ? -3.496 13.242 -9.359 1 61.44 82 ILE A CA 1
ATOM 640 C C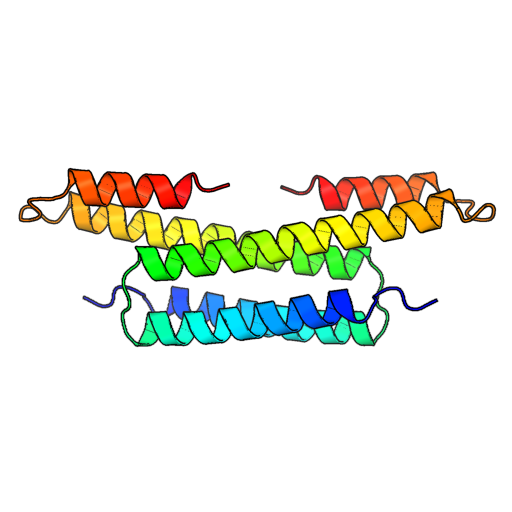 . ILE A 1 82 ? -2.334 12.281 -9.602 1 61.44 82 ILE A C 1
ATOM 642 O O . ILE A 1 82 ? -2.42 11.391 -10.453 1 61.44 82 ILE A O 1
ATOM 646 N N . LYS A 1 83 ? -1.367 12.391 -8.805 1 54.88 83 LYS A N 1
ATOM 647 C CA . LYS A 1 83 ? -0.243 11.508 -9.117 1 54.88 83 LYS A CA 1
ATOM 648 C C . LYS A 1 83 ? -0.657 10.039 -9.055 1 54.88 83 LYS A C 1
ATOM 650 O O . LYS A 1 83 ? -1.173 9.578 -8.039 1 54.88 83 LYS A O 1
ATOM 655 N N . LYS A 1 84 ? -1.204 9.547 -10.242 1 48.09 84 LYS A N 1
ATOM 656 C CA . LYS A 1 84 ? -1.368 8.148 -10.617 1 48.09 84 LYS A CA 1
ATOM 657 C C . LYS A 1 84 ? -0.064 7.375 -10.438 1 48.09 84 LYS A C 1
ATOM 659 O O . LYS A 1 84 ? 1.021 7.926 -10.633 1 48.09 84 LYS A O 1
ATOM 664 N N . MET B 1 1 ? 6.926 -25.844 -7.348 1 46.09 1 MET B N 1
ATOM 665 C CA . MET B 1 1 ? 7.504 -24.578 -7.805 1 46.09 1 MET B CA 1
ATOM 666 C C . MET B 1 1 ? 7.078 -23.422 -6.902 1 46.09 1 MET B C 1
ATOM 668 O O . MET B 1 1 ? 5.977 -23.438 -6.352 1 46.09 1 MET B O 1
ATOM 672 N N . LYS B 1 2 ? 8.016 -22.547 -6.246 1 63.06 2 LYS B N 1
ATOM 673 C CA . LYS B 1 2 ? 7.699 -21.516 -5.27 1 63.06 2 LYS B CA 1
ATOM 674 C C . LYS B 1 2 ? 6.836 -20.422 -5.891 1 63.06 2 LYS B C 1
ATOM 676 O O . LYS B 1 2 ? 7.215 -19.812 -6.895 1 63.06 2 LYS B O 1
ATOM 681 N N . LYS B 1 3 ? 5.602 -20.266 -5.523 1 78.25 3 LYS B N 1
ATOM 682 C CA . LYS B 1 3 ? 4.578 -19.375 -6.047 1 78.25 3 LYS B CA 1
ATOM 683 C C . LYS B 1 3 ? 5.051 -17.922 -6.012 1 78.25 3 LYS B C 1
ATOM 685 O O . LYS B 1 3 ? 4.816 -17.156 -6.953 1 78.25 3 LYS B O 1
ATOM 690 N N . TYR B 1 4 ? 6 -17.734 -5.035 1 89.94 4 TYR B N 1
ATOM 691 C CA . TYR B 1 4 ? 6.512 -16.391 -4.867 1 89.94 4 TYR B CA 1
ATOM 692 C C . TYR B 1 4 ? 8.039 -16.375 -4.844 1 89.94 4 TYR B C 1
ATOM 694 O O . TYR B 1 4 ? 8.656 -17.031 -4 1 89.94 4 TYR B O 1
ATOM 702 N N . ASP B 1 5 ? 8.555 -15.672 -5.758 1 88.62 5 ASP B N 1
ATOM 703 C CA . ASP B 1 5 ? 10.016 -15.664 -5.781 1 88.62 5 ASP B CA 1
ATOM 704 C C . ASP B 1 5 ? 10.578 -14.703 -4.738 1 88.62 5 ASP B C 1
ATOM 706 O O . ASP B 1 5 ? 9.82 -14 -4.066 1 88.62 5 ASP B O 1
ATOM 710 N N . LYS B 1 6 ? 11.883 -14.742 -4.477 1 93.88 6 LYS B N 1
ATOM 711 C CA . LYS B 1 6 ? 12.586 -13.953 -3.467 1 93.88 6 LYS B CA 1
ATOM 712 C C . LYS B 1 6 ? 12.422 -12.461 -3.729 1 93.88 6 LYS B C 1
ATOM 714 O O . LYS B 1 6 ? 12.305 -11.672 -2.791 1 93.88 6 LYS B O 1
ATOM 719 N N . LYS B 1 7 ? 12.406 -12.086 -4.969 1 93.69 7 LYS B N 1
ATOM 720 C CA . LYS B 1 7 ? 12.273 -10.68 -5.352 1 93.69 7 LYS B CA 1
ATOM 721 C C . LYS B 1 7 ? 10.93 -10.117 -4.887 1 93.69 7 LYS B C 1
ATOM 723 O O . LYS B 1 7 ? 10.867 -8.984 -4.395 1 93.69 7 LYS B O 1
ATOM 728 N N . MET B 1 8 ? 9.93 -10.898 -5.059 1 95.06 8 MET B N 1
ATOM 729 C CA . MET B 1 8 ? 8.594 -10.469 -4.633 1 95.06 8 MET B CA 1
ATOM 730 C C . MET B 1 8 ? 8.547 -10.266 -3.123 1 95.06 8 MET B C 1
ATOM 732 O O . MET B 1 8 ? 8 -9.266 -2.646 1 95.06 8 MET B O 1
ATOM 736 N N . LYS B 1 9 ? 9.102 -11.18 -2.41 1 96.56 9 LYS B N 1
ATOM 737 C CA . LYS B 1 9 ? 9.125 -11.078 -0.954 1 96.56 9 LYS B CA 1
ATOM 738 C C . LYS B 1 9 ? 9.945 -9.883 -0.495 1 96.56 9 LYS B C 1
ATOM 740 O O . LYS B 1 9 ? 9.555 -9.172 0.434 1 96.56 9 LYS B O 1
ATOM 745 N N . ASN B 1 10 ? 11.047 -9.648 -1.173 1 96.5 10 ASN B N 1
ATOM 746 C CA . ASN B 1 10 ? 11.898 -8.508 -0.845 1 96.5 10 ASN B CA 1
ATOM 747 C C . ASN B 1 10 ? 11.18 -7.188 -1.09 1 96.5 10 ASN B C 1
ATOM 749 O O . ASN B 1 10 ? 11.391 -6.219 -0.36 1 96.5 10 ASN B O 1
ATOM 753 N N . ARG B 1 11 ? 10.375 -7.145 -2.094 1 95.75 11 ARG B N 1
ATOM 754 C CA . ARG B 1 11 ? 9.578 -5.949 -2.359 1 95.75 11 ARG B CA 1
ATOM 755 C C . ARG B 1 11 ? 8.648 -5.637 -1.191 1 95.75 11 ARG B C 1
ATOM 757 O O . ARG B 1 11 ? 8.508 -4.477 -0.794 1 95.75 11 ARG B O 1
ATOM 764 N N . LEU B 1 12 ? 8.031 -6.629 -0.675 1 96.94 12 LEU B N 1
ATOM 765 C CA . LEU B 1 12 ? 7.117 -6.449 0.451 1 96.94 12 LEU B CA 1
ATOM 766 C C . LEU B 1 12 ? 7.867 -5.969 1.687 1 96.94 12 LEU B C 1
ATOM 768 O O . LEU B 1 12 ? 7.379 -5.105 2.418 1 96.94 12 LEU B O 1
ATOM 772 N N . LYS B 1 13 ? 9.062 -6.559 1.862 1 97.5 13 LYS B N 1
ATOM 773 C CA . LYS B 1 13 ? 9.875 -6.129 2.996 1 97.5 13 LYS B CA 1
ATOM 774 C C . LYS B 1 13 ? 10.25 -4.652 2.875 1 97.5 13 LYS B C 1
ATOM 776 O O . LYS B 1 13 ? 10.195 -3.912 3.857 1 97.5 13 LYS B O 1
ATOM 781 N N . ARG B 1 14 ? 10.578 -4.301 1.71 1 97.62 14 ARG B N 1
ATOM 782 C CA . ARG B 1 14 ? 10.922 -2.904 1.47 1 97.62 14 ARG B CA 1
ATOM 783 C C . ARG B 1 14 ? 9.719 -1.993 1.705 1 97.62 14 ARG B C 1
ATOM 785 O O . ARG B 1 14 ? 9.852 -0.94 2.334 1 97.62 14 ARG B O 1
ATOM 792 N N . ALA B 1 15 ? 8.586 -2.414 1.19 1 98.12 15 ALA B N 1
ATOM 793 C CA . ALA B 1 15 ? 7.367 -1.629 1.379 1 98.12 15 ALA B CA 1
ATOM 794 C C . ALA B 1 15 ? 7.043 -1.466 2.861 1 98.12 15 ALA B C 1
ATOM 796 O O . ALA B 1 15 ? 6.66 -0.381 3.303 1 98.12 15 ALA B O 1
ATOM 797 N N . THR B 1 16 ? 7.219 -2.531 3.596 1 97.94 16 THR B N 1
ATOM 798 C CA . THR B 1 16 ? 6.98 -2.504 5.035 1 97.94 16 THR B CA 1
ATOM 799 C C . THR B 1 16 ? 7.926 -1.521 5.719 1 97.94 16 THR B C 1
ATOM 801 O O . THR B 1 16 ? 7.5 -0.72 6.555 1 97.94 16 THR B O 1
ATOM 804 N N . GLY B 1 17 ? 9.141 -1.58 5.352 1 97.44 17 GLY B N 1
ATOM 805 C CA . GLY B 1 17 ? 10.109 -0.636 5.891 1 97.44 17 GLY B CA 1
ATOM 806 C C . GLY B 1 17 ? 9.773 0.808 5.566 1 97.44 17 GLY B C 1
ATOM 807 O O . GLY B 1 17 ? 9.914 1.688 6.418 1 97.44 17 GLY B O 1
ATOM 808 N N . GLN B 1 18 ? 9.344 1.03 4.316 1 98.19 18 GLN B N 1
ATOM 809 C CA . GLN B 1 18 ? 8.961 2.377 3.906 1 98.19 18 GLN B CA 1
ATOM 810 C C . GLN B 1 18 ? 7.793 2.898 4.738 1 98.19 18 GLN B C 1
ATOM 812 O O . GLN B 1 18 ? 7.785 4.062 5.145 1 98.19 18 GLN B O 1
ATOM 817 N N . LEU B 1 19 ? 6.836 2.039 5.035 1 98.31 19 LEU B N 1
ATOM 818 C CA . LEU B 1 19 ? 5.68 2.457 5.82 1 98.31 19 LEU B CA 1
ATOM 819 C C . LEU B 1 19 ? 6.094 2.822 7.242 1 98.31 19 LEU B C 1
ATOM 821 O O . LEU B 1 19 ? 5.57 3.779 7.82 1 98.31 19 LEU B O 1
ATOM 825 N N . THR B 1 20 ? 7.031 2.074 7.785 1 97.56 20 THR B N 1
ATOM 826 C CA . THR B 1 20 ? 7.566 2.389 9.102 1 97.56 20 THR B CA 1
ATOM 827 C C . THR B 1 20 ? 8.242 3.758 9.094 1 97.56 20 THR B C 1
ATOM 829 O O . THR B 1 20 ? 8.07 4.543 10.031 1 97.56 20 THR B O 1
ATOM 832 N N . GLY B 1 21 ? 8.969 3.955 8.039 1 97.56 21 GLY B N 1
ATOM 833 C CA . GLY B 1 21 ? 9.594 5.258 7.883 1 97.56 21 GLY B CA 1
ATOM 834 C C . GLY B 1 21 ? 8.594 6.391 7.773 1 97.56 21 GLY B C 1
ATOM 835 O O . GLY B 1 21 ? 8.789 7.461 8.352 1 97.56 21 GLY B O 1
ATOM 836 N N . ILE B 1 22 ? 7.562 6.172 7.09 1 98.19 22 ILE B N 1
ATOM 837 C CA . ILE B 1 22 ? 6.527 7.184 6.902 1 98.19 22 ILE B CA 1
ATOM 838 C C . ILE B 1 22 ? 5.859 7.496 8.242 1 98.19 22 ILE B C 1
ATOM 840 O O . ILE B 1 22 ? 5.555 8.656 8.531 1 98.19 22 ILE B O 1
ATOM 844 N N . LEU B 1 23 ? 5.605 6.461 9.008 1 97.5 23 LEU B N 1
ATOM 845 C CA . LEU B 1 23 ? 5.035 6.66 10.336 1 97.5 23 LEU B CA 1
ATOM 846 C C . LEU B 1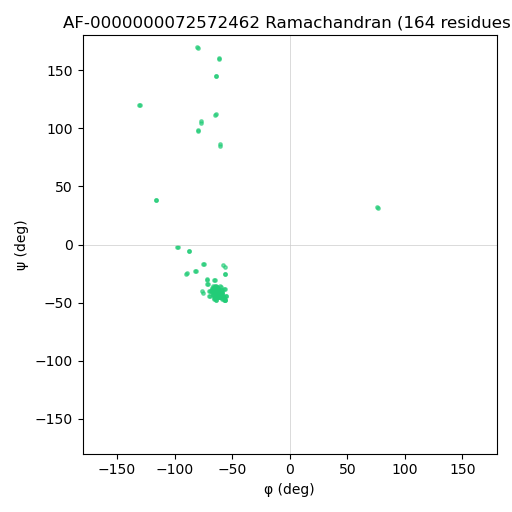 23 ? 5.902 7.605 11.164 1 97.5 23 LEU B C 1
ATOM 848 O O . LEU B 1 23 ? 5.391 8.523 11.812 1 97.5 23 LEU B O 1
ATOM 852 N N . LYS B 1 24 ? 7.184 7.422 11.125 1 97.44 24 LYS B N 1
ATOM 853 C CA . LYS B 1 24 ? 8.117 8.289 11.836 1 97.44 24 LYS B CA 1
ATOM 854 C C . LYS B 1 24 ? 8.039 9.719 11.305 1 97.44 24 LYS B C 1
ATOM 856 O O . LYS B 1 24 ? 8.117 10.68 12.086 1 97.44 24 LYS B O 1
ATOM 861 N N . MET B 1 25 ? 7.926 9.828 9.961 1 96.25 25 MET B N 1
ATOM 862 C CA . MET B 1 25 ? 7.77 11.141 9.352 1 96.25 25 MET B CA 1
ATOM 863 C C . MET B 1 25 ? 6.531 11.852 9.883 1 96.25 25 MET B C 1
ATOM 865 O O . MET B 1 25 ? 6.57 13.047 10.172 1 96.25 25 MET B O 1
ATOM 869 N N . MET B 1 26 ? 5.461 11.133 10.031 1 95.31 26 MET B N 1
ATOM 870 C CA . MET B 1 26 ? 4.211 11.703 10.523 1 95.31 26 MET B CA 1
ATOM 871 C C . MET B 1 26 ? 4.332 12.109 11.992 1 95.31 26 MET B C 1
ATOM 873 O O . MET B 1 26 ? 3.838 13.164 12.391 1 95.31 26 MET B O 1
ATOM 877 N N . GLU B 1 27 ? 4.988 11.289 12.75 1 95 27 GLU B N 1
ATOM 878 C CA . GLU B 1 27 ? 5.18 11.562 14.172 1 95 27 GLU B CA 1
ATOM 879 C C . GLU B 1 27 ? 6.051 12.797 14.383 1 95 27 GLU B C 1
ATOM 881 O O . GLU B 1 27 ? 5.855 13.547 15.344 1 95 27 GLU B O 1
ATOM 886 N N . SER B 1 28 ? 6.945 13.023 13.453 1 95.31 28 SER B N 1
ATOM 887 C CA . SER B 1 28 ? 7.852 14.164 13.531 1 95.31 28 SER B CA 1
ATOM 888 C C . SER B 1 28 ? 7.227 15.406 12.898 1 95.31 28 SER B C 1
ATOM 890 O O . SER B 1 28 ? 7.859 16.469 12.844 1 95.31 28 SER B O 1
ATOM 892 N N . GLY B 1 29 ? 6.082 15.266 12.305 1 91.19 29 GLY B N 1
ATOM 893 C CA . GLY B 1 29 ? 5.359 16.391 11.734 1 91.19 29 GLY B CA 1
ATOM 894 C C . GLY B 1 29 ? 5.941 16.875 10.422 1 91.19 29 GLY B C 1
ATOM 895 O O . GLY B 1 29 ? 5.965 18.078 10.148 1 91.19 29 GLY B O 1
ATOM 896 N N . GLU B 1 30 ? 6.504 15.961 9.648 1 92.44 30 GLU B N 1
ATOM 897 C CA . GLU B 1 30 ? 7.062 16.312 8.344 1 92.44 30 GLU B CA 1
ATOM 898 C C . GLU B 1 30 ? 5.988 16.859 7.414 1 92.44 30 GLU B C 1
ATOM 900 O O . GLU B 1 30 ? 4.793 16.656 7.637 1 92.44 30 GLU B O 1
ATOM 905 N N . GLU B 1 31 ? 6.387 17.562 6.406 1 88.31 31 GLU B N 1
ATOM 906 C CA . GLU B 1 31 ? 5.477 18.219 5.469 1 88.31 31 GLU B CA 1
ATOM 907 C C . GLU B 1 31 ? 4.641 17.188 4.703 1 88.31 31 GLU B C 1
ATOM 909 O O . GLU B 1 31 ? 5.141 16.125 4.332 1 88.31 31 GLU B O 1
ATOM 914 N N . CYS B 1 32 ? 3.477 17.578 4.457 1 88.06 32 CYS B N 1
ATOM 915 C CA . CYS B 1 32 ? 2.488 16.719 3.822 1 88.06 32 CYS B CA 1
ATOM 916 C C . CYS B 1 32 ? 2.975 16.25 2.455 1 88.06 32 CYS B C 1
ATOM 918 O O . CYS B 1 32 ? 2.766 15.094 2.082 1 88.06 32 CYS B O 1
ATOM 920 N N . ILE B 1 33 ? 3.629 17.172 1.748 1 87.19 33 ILE B N 1
ATOM 921 C CA . ILE B 1 33 ? 4.055 16.828 0.399 1 87.19 33 ILE B CA 1
ATOM 922 C C . ILE B 1 33 ? 5.051 15.672 0.459 1 87.19 33 ILE B C 1
ATOM 924 O O . ILE B 1 33 ? 5.02 14.773 -0.384 1 87.19 33 ILE B O 1
ATOM 928 N N . ASP B 1 34 ? 5.902 15.648 1.386 1 91.12 34 ASP B N 1
ATOM 929 C CA . ASP B 1 34 ? 6.891 14.586 1.542 1 91.12 34 ASP B CA 1
ATOM 930 C C . ASP B 1 34 ? 6.227 13.273 1.958 1 91.12 34 ASP B C 1
ATOM 932 O O . ASP B 1 34 ? 6.531 12.219 1.406 1 91.12 34 ASP B O 1
ATOM 936 N N . VAL B 1 35 ? 5.328 13.352 2.896 1 94.88 35 VAL B N 1
ATOM 937 C CA . VAL B 1 35 ? 4.625 12.18 3.395 1 94.88 35 VAL B CA 1
ATOM 938 C C . VAL B 1 35 ? 3.801 11.555 2.27 1 94.88 35 VAL B C 1
ATOM 940 O O . VAL B 1 35 ? 3.875 10.344 2.035 1 94.88 35 VAL B O 1
ATOM 943 N N . VAL B 1 36 ? 3.113 12.359 1.543 1 93.69 36 VAL B N 1
ATOM 944 C CA . VAL B 1 36 ? 2.254 11.883 0.464 1 93.69 36 VAL B CA 1
ATOM 945 C C . VAL B 1 36 ? 3.107 11.281 -0.649 1 93.69 36 VAL B C 1
ATOM 947 O O . VAL B 1 36 ? 2.744 10.258 -1.231 1 93.69 36 VAL B O 1
ATOM 950 N N . THR B 1 37 ? 4.188 11.891 -0.892 1 93.69 37 THR B N 1
ATOM 951 C CA . THR B 1 37 ? 5.086 11.383 -1.92 1 93.69 37 THR B CA 1
ATOM 952 C C . THR B 1 37 ? 5.559 9.977 -1.574 1 93.69 37 THR B C 1
ATOM 954 O O . THR B 1 37 ? 5.527 9.078 -2.42 1 93.69 37 THR B O 1
ATOM 957 N N . GLN B 1 38 ? 5.926 9.758 -0.377 1 96.56 38 GLN B N 1
ATOM 958 C CA . GLN B 1 38 ? 6.398 8.445 0.044 1 96.56 38 GLN B CA 1
ATOM 959 C C . GLN B 1 38 ? 5.258 7.43 0.066 1 96.56 38 GLN B C 1
ATOM 961 O O . GLN B 1 38 ? 5.445 6.27 -0.296 1 96.56 38 GLN B O 1
ATOM 966 N N . LEU B 1 39 ? 4.066 7.852 0.52 1 96.88 39 LEU B N 1
ATOM 967 C CA . LEU B 1 39 ? 2.906 6.973 0.489 1 96.88 39 LEU B CA 1
ATOM 968 C C . LEU B 1 39 ? 2.596 6.527 -0.938 1 96.88 39 LEU B C 1
ATOM 970 O O . LEU B 1 39 ? 2.299 5.355 -1.179 1 96.88 39 LEU B O 1
ATOM 974 N N . THR B 1 40 ? 2.701 7.449 -1.853 1 95.5 40 THR B N 1
ATOM 975 C CA . THR B 1 40 ? 2.422 7.148 -3.254 1 95.5 40 THR B CA 1
ATOM 976 C C . THR B 1 40 ? 3.438 6.156 -3.807 1 95.5 40 THR B C 1
ATOM 978 O O . THR B 1 40 ? 3.086 5.277 -4.598 1 95.5 40 THR B O 1
ATOM 981 N N . ALA B 1 41 ? 4.648 6.285 -3.4 1 95.88 41 ALA B N 1
ATOM 982 C CA . ALA B 1 41 ? 5.688 5.348 -3.814 1 95.88 41 ALA B CA 1
ATOM 983 C C . ALA B 1 41 ? 5.371 3.932 -3.338 1 95.88 41 ALA B C 1
ATOM 985 O O . ALA B 1 41 ? 5.484 2.973 -4.102 1 95.88 41 ALA B O 1
ATOM 986 N N . VAL B 1 42 ? 4.945 3.783 -2.084 1 97.56 42 VAL B N 1
ATOM 987 C CA . VAL B 1 42 ? 4.602 2.467 -1.557 1 97.56 42 VAL B CA 1
ATOM 988 C C . VAL B 1 42 ? 3.389 1.913 -2.303 1 97.56 42 VAL B C 1
ATOM 990 O O . VAL B 1 42 ? 3.383 0.749 -2.711 1 97.56 42 VAL B O 1
ATOM 993 N N . ARG B 1 43 ? 2.424 2.717 -2.473 1 95.81 43 ARG B N 1
ATOM 994 C CA . ARG B 1 43 ? 1.208 2.328 -3.178 1 95.81 43 ARG B CA 1
ATOM 995 C C . ARG B 1 43 ? 1.525 1.83 -4.586 1 95.81 43 ARG B C 1
ATOM 997 O O . ARG B 1 43 ? 1.018 0.791 -5.008 1 95.81 43 ARG B O 1
ATOM 1004 N N . SER B 1 44 ? 2.355 2.527 -5.285 1 94.81 44 SER B N 1
ATOM 1005 C CA . SER B 1 44 ? 2.758 2.148 -6.633 1 94.81 44 SER B CA 1
ATOM 1006 C C . SER B 1 44 ? 3.529 0.834 -6.633 1 94.81 44 SER B C 1
ATOM 1008 O O . SER B 1 44 ? 3.355 0.005 -7.527 1 94.81 44 SER B O 1
ATOM 1010 N N . SER B 1 45 ? 4.371 0.729 -5.672 1 95.81 45 SER B N 1
ATOM 1011 C CA . SER B 1 45 ? 5.121 -0.513 -5.516 1 95.81 45 SER B CA 1
ATOM 1012 C C . SER B 1 45 ? 4.188 -1.703 -5.328 1 95.81 45 SER B C 1
ATOM 1014 O O . SER B 1 45 ? 4.379 -2.754 -5.945 1 95.81 45 SER B O 1
ATOM 1016 N N . LEU B 1 46 ? 3.201 -1.56 -4.516 1 96.5 46 LEU B N 1
ATOM 1017 C CA . LEU B 1 46 ? 2.234 -2.627 -4.281 1 96.5 46 LEU B CA 1
ATOM 1018 C C . LEU B 1 46 ? 1.435 -2.924 -5.547 1 96.5 46 LEU B C 1
ATOM 1020 O O . LEU B 1 46 ? 1.165 -4.086 -5.855 1 96.5 46 LEU B O 1
ATOM 1024 N N . ASP B 1 47 ? 1.102 -1.898 -6.27 1 93.06 47 ASP B N 1
ATOM 1025 C CA . ASP B 1 47 ? 0.414 -2.076 -7.547 1 93.06 47 ASP B CA 1
ATOM 1026 C C . ASP B 1 47 ? 1.243 -2.928 -8.5 1 93.06 47 ASP B C 1
ATOM 1028 O O . ASP B 1 47 ? 0.724 -3.859 -9.125 1 93.06 47 ASP B O 1
ATOM 1032 N N . SER B 1 48 ? 2.432 -2.619 -8.594 1 93.44 48 SER B N 1
ATOM 1033 C CA . SER B 1 48 ? 3.342 -3.352 -9.469 1 93.44 48 SER B CA 1
ATOM 1034 C C . SER B 1 48 ? 3.471 -4.809 -9.031 1 93.44 48 SER B C 1
ATOM 1036 O O . SER B 1 48 ? 3.506 -5.711 -9.875 1 93.44 48 SER B O 1
ATOM 1038 N N . LEU B 1 49 ? 3.588 -5.016 -7.77 1 94.88 49 LEU B N 1
ATOM 1039 C CA . LEU B 1 49 ? 3.701 -6.375 -7.246 1 94.88 49 LEU B CA 1
ATOM 1040 C C . LEU B 1 49 ? 2.439 -7.176 -7.539 1 94.88 49 LEU B C 1
ATOM 1042 O O . LEU B 1 49 ? 2.52 -8.336 -7.949 1 94.88 49 LEU B O 1
ATOM 1046 N N . ILE B 1 50 ? 1.297 -6.582 -7.336 1 93.81 50 ILE B N 1
ATOM 1047 C CA . ILE B 1 50 ? 0.023 -7.219 -7.652 1 93.81 50 ILE B CA 1
ATOM 1048 C C . ILE B 1 50 ? 0.001 -7.633 -9.117 1 93.81 50 ILE B C 1
ATOM 1050 O O . ILE B 1 50 ? -0.312 -8.781 -9.445 1 93.81 50 ILE B O 1
ATOM 1054 N N . GLY B 1 51 ? 0.372 -6.75 -9.961 1 91.12 51 GLY B N 1
ATOM 1055 C CA . GLY B 1 51 ? 0.444 -7.051 -11.383 1 91.12 51 GLY B CA 1
ATOM 1056 C C . GLY B 1 51 ? 1.368 -8.211 -11.695 1 91.12 51 GLY B C 1
ATOM 1057 O O . GLY B 1 51 ? 1.034 -9.07 -12.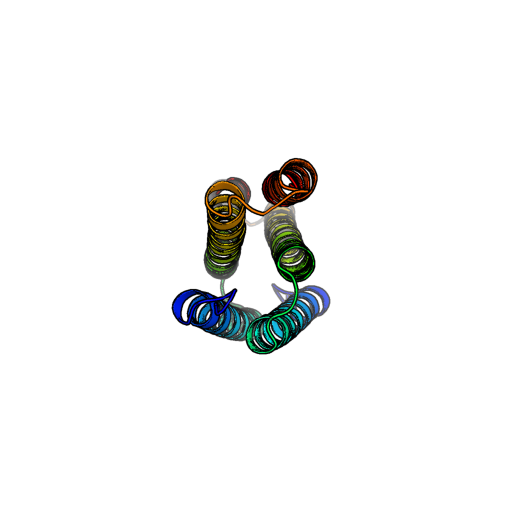516 1 91.12 51 GLY B O 1
ATOM 1058 N N . LEU B 1 52 ? 2.459 -8.18 -11.078 1 90 52 LEU B N 1
ATOM 1059 C CA . LEU B 1 52 ? 3.451 -9.227 -11.305 1 90 52 LEU B CA 1
ATOM 1060 C C . LEU B 1 52 ? 2.92 -10.578 -10.859 1 90 52 LEU B C 1
ATOM 1062 O O . LEU B 1 52 ? 3.055 -11.57 -11.578 1 90 52 LEU B O 1
ATOM 1066 N N . ILE B 1 53 ? 2.361 -10.672 -9.703 1 90.75 53 ILE B N 1
ATOM 1067 C CA . ILE B 1 53 ? 1.821 -11.922 -9.172 1 90.75 53 ILE B CA 1
ATOM 1068 C C . ILE B 1 53 ? 0.73 -12.445 -10.102 1 90.75 53 ILE B C 1
ATOM 1070 O O . ILE B 1 53 ? 0.701 -13.641 -10.43 1 90.75 53 ILE B O 1
ATOM 1074 N N . VAL B 1 54 ? -0.095 -11.609 -10.547 1 88.19 54 VAL B N 1
ATOM 1075 C CA . VAL B 1 54 ? -1.181 -11.984 -11.445 1 88.19 54 VAL B CA 1
ATOM 1076 C C . VAL B 1 54 ? -0.605 -12.484 -12.773 1 88.19 54 VAL B C 1
ATOM 1078 O O . VAL B 1 54 ? -1.043 -13.508 -13.305 1 88.19 54 VAL B O 1
ATOM 1081 N N . ALA B 1 55 ? 0.349 -11.766 -13.281 1 85.38 55 ALA B N 1
ATOM 1082 C CA . ALA B 1 55 ? 0.985 -12.125 -14.547 1 85.38 55 ALA B CA 1
ATOM 1083 C C . ALA B 1 55 ? 1.642 -13.5 -14.453 1 85.38 55 ALA B C 1
ATOM 1085 O O . ALA B 1 55 ? 1.489 -14.328 -15.352 1 85.38 55 ALA B O 1
ATOM 1086 N N . GLU B 1 56 ? 2.32 -13.773 -13.398 1 83.88 56 GLU B N 1
ATOM 1087 C CA . GLU B 1 56 ? 3.002 -15.047 -13.211 1 83.88 56 GLU B CA 1
ATOM 1088 C C . GLU B 1 56 ? 2 -16.188 -13.086 1 83.88 56 GLU B C 1
ATOM 1090 O O . GLU B 1 56 ? 2.227 -17.281 -13.617 1 83.88 56 GLU B O 1
ATOM 1095 N N . ASN B 1 57 ? 0.994 -15.984 -12.359 1 80.44 57 ASN B N 1
ATOM 1096 C CA . ASN B 1 57 ? -0.056 -17 -12.242 1 80.44 57 ASN B CA 1
ATOM 1097 C C . ASN B 1 57 ? -0.691 -17.297 -13.594 1 80.44 57 ASN B C 1
ATOM 1099 O O . ASN B 1 57 ? -0.934 -18.469 -13.914 1 80.44 57 ASN B O 1
ATOM 1103 N N . LEU B 1 58 ? -0.991 -16.281 -14.32 1 79.94 58 LEU B N 1
ATOM 1104 C CA . LEU B 1 58 ? -1.559 -16.438 -15.656 1 79.94 58 LEU B CA 1
ATOM 1105 C C . LEU B 1 58 ? -0.607 -17.219 -16.562 1 79.94 58 LEU B C 1
ATOM 1107 O O . LEU B 1 58 ? -1.038 -18.094 -17.328 1 79.94 58 LEU B O 1
ATOM 1111 N N . LYS B 1 59 ? 0.577 -16.891 -16.531 1 81.69 59 LYS B N 1
ATOM 1112 C CA . LYS B 1 59 ? 1.593 -17.594 -17.312 1 81.69 59 LYS B CA 1
ATOM 1113 C C . LYS B 1 59 ? 1.611 -19.078 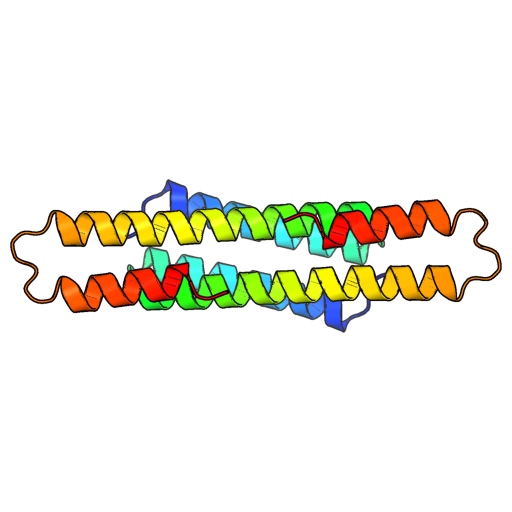-16.984 1 81.69 59 LYS B C 1
ATOM 1115 O O . LYS B 1 59 ? 1.654 -19.922 -17.891 1 81.69 59 LYS B O 1
ATOM 1120 N N . GLU B 1 60 ? 1.613 -19.406 -15.734 1 79.31 60 GLU B N 1
ATOM 1121 C CA . GLU B 1 60 ? 1.612 -20.797 -15.297 1 79.31 60 GLU B CA 1
ATOM 1122 C C . GLU B 1 60 ? 0.372 -21.531 -15.805 1 79.31 60 GLU B C 1
ATOM 1124 O O . GLU B 1 60 ? 0.453 -22.703 -16.203 1 79.31 60 GLU B O 1
ATOM 1129 N N . LEU B 1 61 ? -0.749 -20.906 -15.734 1 76.19 61 LEU B N 1
ATOM 1130 C CA . LEU B 1 61 ? -1.998 -21.484 -16.234 1 76.19 61 LEU B CA 1
ATOM 1131 C C . LEU B 1 61 ? -1.922 -21.75 -17.719 1 76.19 61 LEU B C 1
ATOM 1133 O O . LEU B 1 61 ? -2.396 -22.781 -18.203 1 76.19 61 LEU B O 1
ATOM 1137 N N . LEU B 1 62 ? -1.37 -20.844 -18.422 1 78.31 62 LEU B N 1
ATOM 1138 C CA . LEU B 1 62 ? -1.303 -20.938 -19.875 1 78.31 62 LEU B CA 1
ATOM 1139 C C . LEU B 1 62 ? -0.3 -22 -20.297 1 78.31 62 LEU B C 1
ATOM 1141 O O . LEU B 1 62 ? -0.496 -22.672 -21.312 1 78.31 62 LEU B O 1
ATOM 1145 N N . LEU B 1 63 ? 0.649 -22.156 -19.516 1 77.5 63 LEU B N 1
ATOM 1146 C CA . LEU B 1 63 ? 1.714 -23.094 -19.875 1 77.5 63 LEU B CA 1
ATOM 1147 C C . LEU B 1 63 ? 1.393 -24.5 -19.375 1 77.5 63 LEU B C 1
ATOM 1149 O O . LEU B 1 63 ? 1.922 -25.484 -19.906 1 77.5 63 LEU B O 1
ATOM 1153 N N . ASP B 1 64 ? 0.544 -24.5 -18.297 1 70.69 64 ASP B N 1
ATOM 1154 C CA . ASP B 1 64 ? 0.206 -25.812 -17.766 1 70.69 64 ASP B CA 1
ATOM 1155 C C . ASP B 1 64 ? -0.869 -26.484 -18.609 1 70.69 64 ASP B C 1
ATOM 1157 O O . ASP B 1 64 ? -2.006 -26.016 -18.672 1 70.69 64 ASP B O 1
ATOM 1161 N N . LYS B 1 65 ? -0.565 -27.344 -19.516 1 66.88 65 LYS B N 1
ATOM 1162 C CA . LYS B 1 65 ? -1.389 -28.109 -20.438 1 66.88 65 LYS B CA 1
ATOM 1163 C C . LYS B 1 65 ? -2.424 -28.938 -19.703 1 66.88 65 LYS B C 1
ATOM 1165 O O . LYS B 1 65 ? -3.424 -29.359 -20.281 1 66.88 65 LYS B O 1
ATOM 1170 N N . GLU B 1 66 ? -2.197 -29.172 -18.422 1 65.75 66 GLU B N 1
ATOM 1171 C CA . GLU B 1 66 ? -3.078 -30.078 -17.688 1 65.75 66 GLU B CA 1
ATOM 1172 C C . GLU B 1 66 ? -4.152 -29.312 -16.922 1 65.75 66 GLU B C 1
ATOM 1174 O O . GLU B 1 66 ? -4.996 -29.906 -16.266 1 65.75 66 GLU B O 1
ATOM 1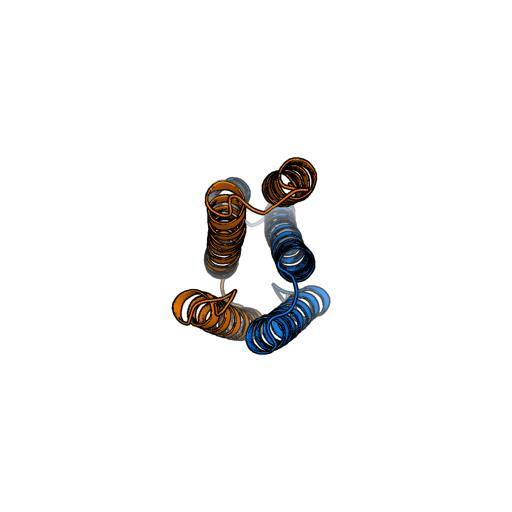179 N N . VAL B 1 67 ? -3.994 -28.031 -17.078 1 63.03 67 VAL B N 1
ATOM 1180 C CA . VAL B 1 67 ? -4.941 -27.281 -16.25 1 63.03 67 VAL B CA 1
ATOM 1181 C C . VAL B 1 67 ? -6.324 -27.312 -16.906 1 63.03 67 VAL B C 1
ATOM 1183 O O . VAL B 1 67 ? -6.484 -26.859 -18.047 1 63.03 67 VAL B O 1
ATOM 1186 N N . THR B 1 68 ? -7.191 -28.094 -16.375 1 63.84 68 THR B N 1
ATOM 1187 C CA . THR B 1 68 ? -8.547 -28.266 -16.891 1 63.84 68 THR B CA 1
ATOM 1188 C C . THR B 1 68 ? -9.406 -27.047 -16.547 1 63.84 68 THR B C 1
ATOM 1190 O O . THR B 1 68 ? -10.445 -26.828 -17.172 1 63.84 68 THR B O 1
ATOM 1193 N N . ASP B 1 69 ? -8.898 -26.266 -15.594 1 66.06 69 ASP B N 1
ATOM 1194 C CA . ASP B 1 69 ? -9.742 -25.156 -15.156 1 66.06 69 ASP B CA 1
ATOM 1195 C C . ASP B 1 69 ? -9.086 -23.812 -15.477 1 66.06 69 ASP B C 1
ATOM 1197 O O . ASP B 1 69 ? -9.148 -22.875 -14.672 1 66.06 69 ASP B O 1
ATOM 1201 N N . LYS B 1 70 ? -8.422 -23.781 -16.703 1 71.56 70 LYS B N 1
ATOM 1202 C CA . LYS B 1 70 ? -7.676 -22.609 -17.156 1 71.56 70 LYS B CA 1
ATOM 1203 C C . LYS B 1 70 ? -8.562 -21.375 -17.188 1 71.56 70 LYS B C 1
ATOM 1205 O O . LYS B 1 70 ? -8.141 -20.297 -16.766 1 71.56 70 LYS B O 1
ATOM 1210 N N . GLU B 1 71 ? -9.781 -21.625 -17.594 1 69.38 71 GLU B N 1
ATOM 1211 C CA . GLU B 1 71 ? -10.703 -20.5 -17.734 1 69.38 71 GLU B CA 1
ATOM 1212 C C . GLU B 1 71 ? -11.008 -19.859 -16.391 1 69.38 71 GLU B C 1
ATOM 1214 O O . GLU B 1 71 ? -11 -18.641 -16.25 1 69.38 71 GLU B O 1
ATOM 1219 N N . GLU B 1 72 ? -11.305 -20.688 -15.367 1 71.06 72 GLU B N 1
ATOM 1220 C CA . GLU B 1 72 ? -11.641 -20.188 -14.039 1 71.06 72 GLU B CA 1
ATOM 1221 C C . GLU B 1 72 ? -10.461 -19.438 -13.414 1 71.06 72 GLU B C 1
ATOM 1223 O O . GLU B 1 72 ? -10.648 -18.375 -12.812 1 71.06 72 GLU B O 1
ATOM 1228 N N . LYS B 1 73 ? -9.359 -20.016 -13.586 1 69.25 73 LYS B N 1
ATOM 1229 C CA . LYS B 1 73 ? -8.164 -19.406 -13.016 1 69.25 73 LYS B CA 1
ATOM 1230 C C . LYS B 1 73 ? -7.84 -18.094 -13.711 1 69.25 73 LYS B C 1
ATOM 1232 O O . LYS B 1 73 ? -7.434 -17.125 -13.07 1 69.25 73 LYS B O 1
ATOM 1237 N N . LEU B 1 74 ? -8.055 -18.047 -15.062 1 71.56 74 LEU B N 1
ATOM 1238 C CA . LEU B 1 74 ? -7.875 -16.828 -15.844 1 71.56 74 LEU B CA 1
ATOM 1239 C C . LEU B 1 74 ? -8.844 -15.742 -15.391 1 71.56 74 LEU B C 1
ATOM 1241 O O . LEU B 1 74 ? -8.453 -14.578 -15.242 1 71.56 74 LEU B O 1
ATOM 1245 N N . GLU B 1 75 ? -10.023 -16.094 -15.172 1 72.56 75 GLU B N 1
ATOM 1246 C CA . GLU B 1 75 ? -11.031 -15.148 -14.719 1 72.56 75 GLU B CA 1
ATOM 1247 C C . GLU B 1 75 ? -10.68 -14.586 -13.344 1 72.56 75 GLU B C 1
ATOM 1249 O O . GLU B 1 75 ? -10.867 -13.391 -13.094 1 72.56 75 GLU B O 1
ATOM 1254 N N . GLN B 1 76 ? -10.156 -15.422 -12.562 1 69.5 76 GLN B N 1
ATOM 1255 C CA . GLN B 1 76 ? -9.742 -14.984 -11.234 1 69.5 76 GLN B CA 1
ATOM 1256 C C . GLN B 1 76 ? -8.586 -13.992 -11.32 1 69.5 76 GLN B C 1
ATOM 1258 O O . GLN B 1 76 ? -8.562 -12.992 -10.609 1 69.5 76 GLN B O 1
ATOM 1263 N N . ALA B 1 77 ? -7.699 -14.305 -12.172 1 70.69 77 ALA B N 1
ATOM 1264 C CA . ALA B 1 77 ? -6.555 -13.414 -12.375 1 70.69 77 ALA B CA 1
ATOM 1265 C C . ALA B 1 77 ? -7.004 -12.055 -12.883 1 70.69 77 ALA B C 1
ATOM 1267 O O . ALA B 1 77 ? -6.543 -11.016 -12.391 1 70.69 77 ALA B O 1
ATOM 1268 N N . ILE B 1 78 ? -7.906 -12.039 -13.805 1 73.25 78 ILE B N 1
ATOM 1269 C CA . ILE B 1 78 ? -8.438 -10.812 -14.391 1 73.25 78 ILE B CA 1
ATOM 1270 C C . ILE B 1 78 ? -9.148 -9.992 -13.32 1 73.25 78 ILE B C 1
ATOM 1272 O O . ILE B 1 78 ? -8.984 -8.773 -13.25 1 73.25 78 ILE B O 1
ATOM 1276 N N . LYS B 1 79 ? -9.789 -10.656 -12.453 1 70.88 79 LYS B N 1
ATOM 1277 C CA . LYS B 1 79 ? -10.508 -9.992 -11.367 1 70.88 79 LYS B CA 1
ATOM 1278 C C . LYS B 1 79 ? -9.547 -9.289 -10.422 1 70.88 79 LYS B C 1
ATOM 1280 O O 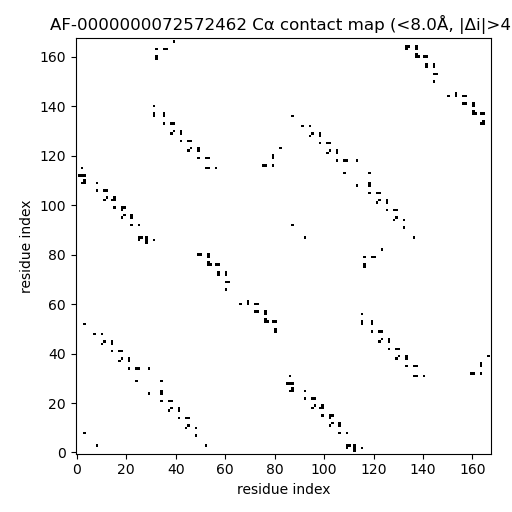. LYS B 1 79 ? -9.82 -8.18 -9.953 1 70.88 79 LYS B O 1
ATOM 1285 N N . LEU B 1 80 ? -8.484 -9.883 -10.227 1 65.69 80 LEU B N 1
ATOM 1286 C CA . LEU B 1 80 ? -7.488 -9.344 -9.312 1 65.69 80 LEU B CA 1
ATOM 1287 C C . LEU B 1 80 ? -6.832 -8.102 -9.906 1 65.69 80 LEU B C 1
ATOM 1289 O O . LEU B 1 80 ? -6.438 -7.191 -9.164 1 65.69 80 LEU B O 1
ATOM 1293 N N . ILE B 1 81 ? -6.723 -8.164 -11.172 1 67.38 81 ILE B N 1
ATOM 1294 C CA . ILE B 1 81 ? -6.082 -7.059 -11.875 1 67.38 81 ILE B CA 1
ATOM 1295 C C . ILE B 1 81 ? -7.035 -5.871 -11.953 1 67.38 81 ILE B C 1
ATOM 1297 O O . ILE B 1 81 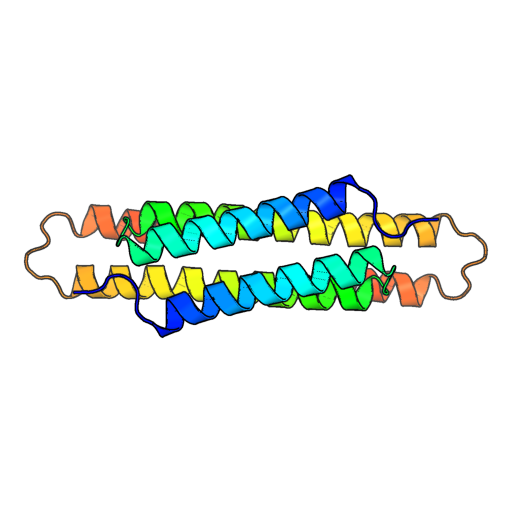? -6.625 -4.723 -11.781 1 67.38 81 ILE B O 1
ATOM 1301 N N . ILE B 1 82 ? -8.25 -6.109 -12.219 1 60.59 82 ILE B N 1
ATOM 1302 C CA . ILE B 1 82 ? -9.219 -5.051 -12.469 1 60.59 82 ILE B CA 1
ATOM 1303 C C . ILE B 1 82 ? -9.719 -4.484 -11.141 1 60.59 82 ILE B C 1
ATOM 1305 O O . ILE B 1 82 ? -10.102 -3.312 -11.062 1 60.59 82 ILE B O 1
ATOM 1309 N N . LYS B 1 83 ? -9.594 -5.25 -10.156 1 54.41 83 LYS B N 1
ATOM 1310 C CA . LYS B 1 83 ? -10.164 -4.699 -8.93 1 54.41 83 LYS B CA 1
ATOM 1311 C C . LYS B 1 83 ? -9.477 -3.395 -8.539 1 54.41 83 LYS B C 1
ATOM 1313 O O . LYS B 1 83 ? -8.258 -3.359 -8.359 1 54.41 83 LYS B O 1
ATOM 1318 N N . LYS B 1 84 ? -9.984 -2.229 -9.172 1 47.06 84 LYS B N 1
ATOM 1319 C CA . LYS B 1 84 ? -9.789 -0.84 -8.766 1 47.06 84 LYS B CA 1
ATOM 1320 C C . LYS B 1 84 ? -10.086 -0.658 -7.277 1 47.06 84 LYS B C 1
ATOM 1322 O O . LYS B 1 84 ? -10.953 -1.329 -6.727 1 47.06 84 LYS B O 1
#

Organism: Lactococcus lactis subsp. lactis (strain IL1403) (NCBI:txid272623)

Nearest PDB structures (foldseek):
  7mq1-assembly1_B  TM=8.887E-01  e=8.029E-05  Streptococcus pneumoniae D39
  7mq2-assembly1_D  TM=8.555E-01  e=4.951E-04  Streptococcus pneumoniae D39
  7mq3-assembly1_A  TM=8.195E-01  e=4.403E-04  Streptococcus pneumoniae D39
  7mq2-assembly1_A  TM=7.764E-01  e=5.904E-04  Streptococcus pneumoniae D39
  5fmn-assembly1_B  TM=8.456E-01  e=3.053E-03  Synechocystis sp. PCC 6803